Protein AF-A0A401FJ97-F1 (afdb_monomer_lite)

Foldseek 3Di:
DQCLLVVLLVCLCCCPVCVVPDDPVQVPDCVGPCCPPVNDPVQLVVLSVVLVVQLVVQCVVPVQCVPVHSSVVSSVSSSVSSNVVSVVVVD

Radius of gyration: 14.76 Å; chains: 1; bounding box: 34×20×42 Å

pLDDT: mean 91.15, std 7.48, range [44.09, 97.56]

InterPro domains:
  IPR001248 Purine-cytosine permease [PF02133] (2-82)

Sequence (91 aa):
MFLGPEIAIFLADYYLIANQNYVAEEFTKVDGKYWYRFGINWLAIVVWGISVISYSIFKNISVIANTVGATFVAMTLAAILYVGLAKLRKR

Structure (mmCIF, N/CA/C/O backbone):
data_AF-A0A401FJ97-F1
#
_entry.id   AF-A0A401FJ97-F1
#
loop_
_atom_site.group_PDB
_atom_site.id
_atom_site.type_symbol
_atom_site.label_atom_id
_atom_site.label_alt_id
_atom_site.label_comp_id
_atom_site.label_asym_id
_atom_site.label_entity_id
_atom_site.label_seq_id
_atom_site.pdbx_PDB_ins_code
_atom_site.Cartn_x
_atom_site.Cartn_y
_atom_site.Cartn_z
_atom_site.occupancy
_atom_site.B_iso_or_equiv
_atom_site.auth_seq_id
_atom_site.auth_comp_id
_atom_site.auth_asym_id
_atom_site.auth_atom_id
_atom_site.pdbx_PDB_model_num
ATOM 1 N N . MET A 1 1 ? 4.688 9.792 -11.377 1.00 75.94 1 MET A N 1
ATOM 2 C CA . MET A 1 1 ? 3.221 9.638 -11.296 1.00 75.94 1 MET A CA 1
ATOM 3 C C . MET A 1 1 ? 2.840 9.564 -9.825 1.00 75.94 1 MET A C 1
ATOM 5 O O . MET A 1 1 ? 3.541 8.872 -9.102 1.00 75.94 1 MET A O 1
ATOM 9 N N . PHE A 1 2 ? 1.801 10.283 -9.388 1.00 81.94 2 PHE A N 1
ATOM 10 C CA . PHE A 1 2 ? 1.405 10.369 -7.970 1.00 81.94 2 PHE A CA 1
ATOM 11 C C . PHE A 1 2 ? 0.295 9.367 -7.604 1.00 81.94 2 PHE A C 1
ATOM 13 O O . PHE A 1 2 ? 0.439 8.614 -6.646 1.00 81.94 2 PHE A O 1
ATOM 20 N N . LEU A 1 3 ? -0.768 9.317 -8.417 1.00 90.00 3 LEU A N 1
ATOM 21 C CA . LEU A 1 3 ? -2.018 8.612 -8.094 1.00 90.00 3 LEU A CA 1
ATOM 22 C C . LEU A 1 3 ? -1.953 7.083 -8.249 1.00 90.00 3 LEU A C 1
ATOM 24 O O . LEU A 1 3 ? -2.682 6.364 -7.579 1.00 90.00 3 LEU A O 1
ATOM 28 N N . GLY A 1 4 ? -1.096 6.545 -9.123 1.00 92.88 4 GLY A N 1
ATOM 29 C CA . GLY A 1 4 ? -1.071 5.093 -9.349 1.00 92.88 4 GLY A CA 1
ATOM 30 C C . GLY A 1 4 ? -0.679 4.284 -8.108 1.00 92.88 4 GLY A C 1
ATOM 31 O O . GLY A 1 4 ? -1.435 3.391 -7.729 1.00 92.88 4 GLY A O 1
ATOM 32 N N . PRO A 1 5 ? 0.457 4.579 -7.441 1.00 94.62 5 PRO A N 1
ATOM 33 C CA . PRO A 1 5 ? 0.812 3.919 -6.187 1.00 94.62 5 PRO A CA 1
ATOM 34 C C . PRO A 1 5 ? -0.259 4.051 -5.100 1.00 94.62 5 PRO A C 1
ATOM 36 O O . PRO A 1 5 ? -0.474 3.105 -4.352 1.00 94.62 5 PRO A O 1
ATOM 39 N N . GLU A 1 6 ? -0.951 5.189 -5.034 1.00 95.56 6 GLU A N 1
ATOM 40 C CA . GLU A 1 6 ? -2.054 5.413 -4.094 1.00 95.56 6 GLU A CA 1
ATOM 41 C C . GLU A 1 6 ? -3.224 4.451 -4.354 1.00 95.56 6 GLU A C 1
ATOM 43 O O . GLU A 1 6 ? -3.633 3.720 -3.452 1.00 95.56 6 GLU A O 1
ATOM 48 N N . ILE A 1 7 ? -3.691 4.354 -5.605 1.00 95.69 7 ILE A N 1
ATOM 49 C CA . ILE A 1 7 ? -4.751 3.409 -5.998 1.00 95.69 7 ILE A CA 1
ATOM 50 C C . ILE A 1 7 ? -4.323 1.964 -5.716 1.00 95.69 7 ILE A C 1
ATOM 52 O O . ILE A 1 7 ? -5.115 1.168 -5.212 1.00 95.69 7 ILE A O 1
ATOM 56 N N . ALA A 1 8 ? -3.067 1.614 -6.005 1.00 96.81 8 ALA A N 1
ATOM 57 C CA . ALA A 1 8 ? -2.542 0.279 -5.736 1.00 96.81 8 ALA A CA 1
ATOM 58 C C . ALA A 1 8 ? -2.569 -0.063 -4.237 1.00 96.81 8 ALA A C 1
ATOM 60 O O . ALA A 1 8 ? -2.939 -1.180 -3.876 1.00 96.81 8 ALA A O 1
ATOM 61 N N . ILE A 1 9 ? -2.235 0.897 -3.368 1.00 97.12 9 ILE A N 1
ATOM 62 C CA . ILE A 1 9 ? -2.320 0.735 -1.912 1.00 97.12 9 ILE A CA 1
ATOM 63 C C . ILE A 1 9 ? -3.776 0.565 -1.470 1.00 97.12 9 ILE A C 1
ATOM 65 O O . ILE A 1 9 ? -4.045 -0.341 -0.687 1.00 97.12 9 ILE A O 1
ATOM 69 N N . PHE A 1 10 ? -4.723 1.355 -1.987 1.00 95.94 10 PHE A N 1
ATOM 70 C CA . PHE A 1 10 ? -6.144 1.202 -1.644 1.00 95.94 10 PHE A CA 1
ATOM 71 C C . PHE A 1 10 ? -6.697 -0.165 -2.033 1.00 95.94 10 PHE A C 1
ATOM 73 O O . PHE A 1 10 ? -7.336 -0.827 -1.218 1.00 95.94 10 PHE A O 1
ATOM 80 N N . LEU A 1 11 ? -6.421 -0.616 -3.259 1.00 97.06 11 LEU A N 1
ATOM 81 C CA . LEU A 1 11 ? -6.862 -1.931 -3.719 1.00 97.06 11 LEU A CA 1
ATOM 82 C C . LEU A 1 11 ? -6.217 -3.048 -2.893 1.00 97.06 11 LEU A C 1
ATOM 84 O O . LEU A 1 11 ? -6.897 -3.991 -2.493 1.00 97.06 11 LEU A O 1
ATOM 88 N N . ALA A 1 12 ? -4.924 -2.933 -2.596 1.00 96.88 12 ALA A N 1
ATOM 89 C CA . ALA A 1 12 ? -4.218 -3.908 -1.780 1.00 96.88 12 ALA A CA 1
ATOM 90 C C . ALA A 1 12 ? -4.748 -3.958 -0.338 1.00 96.88 12 ALA A C 1
ATOM 92 O O . ALA A 1 12 ? -4.975 -5.046 0.192 1.00 96.88 12 ALA A O 1
ATOM 93 N N . ASP A 1 13 ? -4.984 -2.806 0.293 1.00 96.06 13 ASP A N 1
ATOM 94 C CA . ASP A 1 13 ? -5.565 -2.745 1.634 1.00 96.06 13 ASP A CA 1
ATOM 95 C C . ASP A 1 13 ? -6.961 -3.366 1.640 1.00 96.06 13 ASP A C 1
ATOM 97 O O . ASP A 1 13 ? -7.239 -4.260 2.443 1.00 96.06 13 ASP A O 1
ATOM 101 N N . TYR A 1 14 ? -7.797 -2.984 0.671 1.00 95.69 14 TYR A N 1
ATOM 102 C CA . TYR A 1 14 ? -9.178 -3.431 0.617 1.00 95.69 14 TYR A CA 1
ATOM 103 C C . TYR A 1 14 ? -9.299 -4.928 0.352 1.00 95.69 14 TYR A C 1
ATOM 105 O O . TYR A 1 14 ? -9.906 -5.649 1.145 1.00 95.69 14 TYR A O 1
ATOM 113 N N . TYR A 1 15 ? -8.692 -5.423 -0.724 1.00 96.50 15 TYR A N 1
ATOM 114 C CA . TYR A 1 15 ? -8.864 -6.814 -1.140 1.00 96.50 15 TYR A CA 1
ATOM 115 C C . TYR A 1 15 ? -7.972 -7.794 -0.370 1.00 96.50 15 TYR A C 1
ATOM 117 O O . TYR A 1 15 ? -8.393 -8.927 -0.166 1.00 96.50 15 TYR A O 1
ATOM 125 N N . LEU A 1 16 ? -6.768 -7.397 0.069 1.00 95.56 16 LEU A N 1
ATOM 126 C CA . LEU A 1 16 ? -5.768 -8.341 0.601 1.00 95.56 16 LEU A CA 1
ATOM 127 C C . LEU A 1 16 ? -5.512 -8.219 2.110 1.00 95.56 16 LEU A C 1
ATOM 129 O O . LEU A 1 16 ? -5.029 -9.180 2.714 1.00 95.56 16 LEU A O 1
ATOM 133 N N . ILE A 1 17 ? -5.776 -7.060 2.727 1.00 94.31 17 ILE A N 1
ATOM 134 C CA . ILE A 1 17 ? -5.522 -6.833 4.165 1.00 94.31 17 ILE A CA 1
ATOM 135 C C . ILE A 1 17 ? -6.813 -6.839 4.978 1.00 94.31 17 ILE A C 1
ATOM 137 O O . ILE A 1 17 ? -6.891 -7.499 6.024 1.00 94.31 17 ILE A O 1
ATOM 141 N N . ALA A 1 18 ? -7.809 -6.088 4.516 1.00 92.88 18 ALA A N 1
ATOM 142 C CA . ALA A 1 18 ? -9.134 -6.017 5.112 1.00 92.88 18 ALA A CA 1
ATOM 143 C C . ALA A 1 18 ? -10.056 -7.135 4.609 1.00 92.88 18 ALA A C 1
ATOM 145 O O . ALA A 1 18 ? -11.065 -7.411 5.255 1.00 92.88 18 ALA A O 1
ATOM 146 N N . ASN A 1 19 ? -9.711 -7.792 3.494 1.00 94.38 19 ASN A N 1
ATOM 147 C CA . ASN A 1 19 ? -10.559 -8.782 2.822 1.00 94.38 19 ASN A CA 1
ATOM 148 C C . ASN A 1 19 ? -11.989 -8.254 2.638 1.00 94.38 19 ASN A C 1
ATOM 150 O O . ASN A 1 19 ? -12.950 -8.932 2.983 1.00 94.38 19 ASN A O 1
ATOM 154 N N . GLN A 1 20 ? -12.115 -7.006 2.179 1.00 95.38 20 GLN A N 1
ATOM 155 C CA . GLN A 1 20 ? -13.377 -6.306 1.922 1.00 95.38 20 GLN A CA 1
ATOM 156 C C . GLN A 1 20 ? -14.238 -6.027 3.172 1.00 95.38 20 GLN A C 1
ATOM 158 O O . GLN A 1 20 ? -15.330 -5.478 3.056 1.00 95.38 20 GLN A O 1
ATOM 163 N N . ASN A 1 21 ? -13.743 -6.332 4.376 1.00 93.81 21 ASN A N 1
ATOM 164 C CA . ASN A 1 21 ? -14.484 -6.194 5.631 1.00 93.81 21 ASN A CA 1
ATOM 165 C C . ASN A 1 21 ? -14.135 -4.888 6.367 1.00 93.81 21 ASN A C 1
ATOM 167 O O . ASN A 1 21 ? -13.480 -4.906 7.419 1.00 93.81 21 ASN A O 1
ATOM 171 N N . TYR A 1 22 ? -14.563 -3.745 5.823 1.00 92.81 22 TYR A N 1
ATOM 172 C CA . TYR A 1 22 ? -14.501 -2.473 6.554 1.00 92.81 22 TYR A CA 1
ATOM 173 C C . TYR A 1 22 ? -15.745 -2.258 7.405 1.00 92.81 22 TYR A C 1
ATOM 175 O O . TYR A 1 22 ? -16.863 -2.514 6.969 1.00 92.81 22 TYR A O 1
ATOM 183 N N . VAL A 1 23 ? -15.543 -1.739 8.614 1.00 94.06 23 VAL A N 1
ATOM 184 C CA . VAL A 1 23 ? -16.632 -1.356 9.514 1.00 94.06 23 VAL A CA 1
ATOM 185 C C . VAL A 1 23 ? -16.893 0.134 9.329 1.00 94.06 23 VAL A C 1
ATOM 187 O O . VAL A 1 23 ? -16.094 0.954 9.774 1.00 94.06 23 VAL A O 1
ATOM 190 N N . ALA A 1 24 ? -17.993 0.488 8.661 1.00 92.38 24 ALA A N 1
ATOM 191 C CA . ALA A 1 24 ? -18.288 1.878 8.303 1.00 92.38 24 ALA A CA 1
ATOM 192 C C . ALA A 1 24 ? -18.340 2.818 9.523 1.00 92.38 24 ALA A C 1
ATOM 194 O O . ALA A 1 24 ? -17.860 3.947 9.465 1.00 92.38 24 ALA A O 1
ATOM 195 N N . GLU A 1 25 ? -18.855 2.319 10.647 1.00 93.69 25 GLU A N 1
ATOM 196 C CA . GLU A 1 25 ? -18.966 3.056 11.911 1.00 93.69 25 GLU A CA 1
ATOM 197 C C . GLU A 1 25 ? -17.612 3.452 12.517 1.00 93.69 25 GLU A C 1
ATOM 199 O O . GLU A 1 25 ? -17.545 4.376 13.321 1.00 93.69 25 GLU A O 1
ATOM 204 N N . GLU A 1 26 ? -16.522 2.768 12.156 1.00 93.25 26 GLU A N 1
ATOM 205 C CA . GLU A 1 26 ? -15.179 3.072 12.661 1.00 93.25 26 GLU A CA 1
ATOM 206 C C . GLU A 1 26 ? -14.508 4.225 11.903 1.00 93.25 26 GLU A C 1
ATOM 208 O O . GLU A 1 26 ? -13.525 4.776 12.394 1.00 93.25 26 GLU A O 1
ATOM 213 N N . PHE A 1 27 ? -15.011 4.623 10.727 1.00 90.06 27 PHE A N 1
ATOM 214 C CA . PHE A 1 27 ? -14.402 5.702 9.935 1.00 90.06 27 PHE A CA 1
ATOM 215 C C . PHE A 1 27 ? -14.571 7.090 10.556 1.00 90.06 27 PHE A C 1
ATOM 217 O O . PHE A 1 27 ? -13.796 7.992 10.246 1.00 90.06 27 PHE A O 1
ATOM 224 N N . THR A 1 28 ? -15.565 7.275 11.423 1.00 92.12 28 THR A N 1
ATOM 225 C CA . THR A 1 28 ? -15.852 8.561 12.077 1.00 92.12 28 THR A CA 1
ATOM 226 C C . THR A 1 28 ? -15.295 8.650 13.498 1.00 92.12 28 THR A C 1
ATOM 228 O O . THR A 1 28 ? -15.420 9.696 14.136 1.00 92.12 28 THR A O 1
ATOM 231 N N . LYS A 1 29 ? -14.673 7.580 14.012 1.00 92.62 29 LYS A N 1
ATOM 232 C CA . LYS A 1 29 ? -14.170 7.517 15.389 1.00 92.62 29 LYS A CA 1
ATOM 233 C C . LYS A 1 29 ? -12.721 7.992 15.482 1.00 92.62 29 LYS A C 1
ATOM 235 O O . LYS A 1 29 ? -11.824 7.420 14.863 1.00 92.62 29 LYS A O 1
ATOM 240 N N . VAL A 1 30 ? -12.491 8.994 16.328 1.00 90.69 30 VAL A N 1
ATOM 241 C CA . VAL A 1 30 ? -11.148 9.339 16.819 1.00 90.69 30 VAL A CA 1
ATOM 242 C C . VAL A 1 30 ? -10.660 8.201 17.717 1.00 90.69 30 VAL A C 1
ATOM 244 O O . VAL A 1 30 ? -11.441 7.669 18.503 1.00 90.69 30 VAL A O 1
ATOM 247 N N . ASP A 1 31 ? -9.404 7.786 17.546 1.00 88.50 31 ASP A N 1
ATOM 248 C CA . ASP A 1 31 ? -8.821 6.585 18.171 1.00 88.50 31 ASP A CA 1
ATOM 249 C C . ASP A 1 31 ? -9.563 5.267 17.857 1.00 88.50 31 ASP A C 1
ATOM 251 O O . ASP A 1 31 ? -9.381 4.254 18.532 1.00 88.50 31 ASP A O 1
ATOM 255 N N . GLY A 1 32 ? -10.371 5.251 16.789 1.00 89.44 32 GLY A N 1
ATOM 256 C CA . GLY A 1 32 ? -11.003 4.044 16.261 1.00 89.44 32 GLY A CA 1
ATOM 257 C C . GLY A 1 32 ? -10.032 3.120 15.520 1.00 89.44 32 GLY A C 1
ATOM 258 O O . GLY A 1 32 ? -8.854 3.424 15.302 1.00 89.44 32 GLY A O 1
ATOM 259 N N . LYS A 1 33 ? -10.549 1.987 15.040 1.00 88.81 33 LYS A N 1
ATOM 260 C CA . LYS A 1 33 ? -9.778 0.927 14.358 1.00 88.81 33 LYS A CA 1
ATOM 261 C C . LYS A 1 33 ? -8.930 1.419 13.177 1.00 88.81 33 LYS A C 1
ATOM 263 O O . LYS A 1 33 ? -7.884 0.837 12.888 1.00 88.81 33 LYS A O 1
ATOM 268 N N . TYR A 1 34 ? -9.383 2.466 12.488 1.00 91.00 34 TYR A N 1
ATOM 269 C CA . TYR A 1 34 ? -8.729 3.040 11.306 1.00 91.00 34 TYR A CA 1
ATOM 270 C C . TYR A 1 34 ? -8.068 4.398 11.574 1.00 91.00 34 TYR A C 1
ATOM 272 O O . TYR A 1 34 ? -7.641 5.058 10.631 1.00 91.00 34 TYR A O 1
ATOM 280 N N . TRP A 1 35 ? -7.960 4.821 12.838 1.00 89.25 35 TRP A N 1
ATOM 281 C CA . TRP A 1 35 ? -7.321 6.086 13.207 1.00 89.25 35 TRP A CA 1
ATOM 282 C C . TRP A 1 35 ? -5.791 6.030 13.100 1.00 89.25 35 TRP A C 1
ATOM 284 O O . TRP A 1 35 ? -5.138 7.045 12.874 1.00 89.25 35 TRP A O 1
ATOM 294 N N . TYR A 1 36 ? -5.193 4.837 13.204 1.00 89.00 36 TYR A N 1
ATOM 295 C CA . TYR A 1 36 ? -3.736 4.662 13.198 1.00 89.00 36 TYR A CA 1
ATOM 296 C C . TYR A 1 36 ? -3.057 5.573 14.241 1.00 89.00 36 TYR A C 1
ATOM 298 O O . TYR A 1 36 ? -3.503 5.645 15.382 1.00 89.00 36 TYR A O 1
ATOM 306 N N . ARG A 1 37 ? -1.955 6.249 13.887 1.00 87.19 37 ARG A N 1
ATOM 307 C CA . ARG A 1 37 ? -1.233 7.156 14.787 1.00 87.19 37 ARG A CA 1
ATOM 308 C C . ARG A 1 37 ? -1.529 8.597 14.382 1.00 87.19 37 ARG A C 1
ATOM 310 O O . ARG A 1 37 ? -1.039 9.042 13.344 1.00 87.19 37 ARG A O 1
ATOM 317 N N . PHE A 1 38 ? -2.296 9.305 15.214 1.00 89.56 38 PHE A N 1
ATOM 318 C CA . PHE A 1 38 ? -2.764 10.680 14.971 1.00 89.56 38 PHE A CA 1
ATOM 319 C C . PHE A 1 38 ? -3.630 10.839 13.706 1.00 89.56 38 PHE A C 1
ATOM 321 O O . PHE A 1 38 ? -3.516 11.841 13.007 1.00 89.56 38 PHE A O 1
ATOM 328 N N . GLY A 1 39 ? -4.453 9.844 13.362 1.00 90.06 39 GLY A N 1
ATOM 329 C CA . GLY A 1 39 ? -5.271 9.876 12.142 1.00 90.06 39 GLY A CA 1
ATOM 330 C C . GLY A 1 39 ? -4.523 9.463 10.868 1.00 90.06 39 GLY A C 1
ATOM 331 O O . GLY A 1 39 ? -5.107 9.487 9.787 1.00 90.06 39 GLY A O 1
ATOM 332 N N . ILE A 1 40 ? -3.234 9.098 10.955 1.00 92.50 40 ILE A N 1
ATOM 333 C CA . ILE A 1 40 ? -2.380 8.867 9.781 1.00 92.50 40 ILE A CA 1
ATOM 334 C C . ILE A 1 40 ? -1.839 7.437 9.751 1.00 92.50 40 ILE A C 1
ATOM 336 O O . ILE A 1 40 ? -1.133 6.977 10.658 1.00 92.50 40 ILE A O 1
ATOM 340 N N . ASN A 1 41 ? -2.084 6.745 8.634 1.00 93.56 41 ASN A N 1
ATOM 341 C CA . ASN A 1 41 ? -1.409 5.491 8.311 1.00 93.56 41 ASN A CA 1
ATOM 342 C C . ASN A 1 41 ? -0.002 5.768 7.758 1.00 93.56 41 ASN A C 1
ATOM 344 O O . ASN A 1 41 ? 0.226 5.737 6.549 1.00 93.56 41 ASN A O 1
ATOM 348 N N . TRP A 1 42 ? 0.963 6.018 8.645 1.00 94.00 42 TRP A N 1
ATOM 349 C CA . TRP A 1 42 ? 2.354 6.305 8.260 1.00 94.00 42 TRP A CA 1
ATOM 350 C C . TRP A 1 42 ? 2.986 5.228 7.377 1.00 94.00 42 TRP A C 1
ATOM 352 O O . TRP A 1 42 ? 3.784 5.545 6.501 1.00 94.00 42 TRP A O 1
ATOM 362 N N . LEU A 1 43 ? 2.594 3.964 7.561 1.00 93.94 43 LEU A N 1
ATOM 363 C CA . LEU A 1 43 ? 3.046 2.862 6.714 1.00 93.94 43 LEU A CA 1
ATOM 364 C C . LEU A 1 43 ? 2.613 3.080 5.259 1.00 93.94 43 LEU A C 1
ATOM 366 O O . LEU A 1 43 ? 3.441 2.959 4.360 1.00 93.94 43 LEU A O 1
ATOM 370 N N . ALA A 1 44 ? 1.352 3.459 5.026 1.00 95.06 44 ALA A N 1
ATOM 371 C CA . ALA A 1 44 ? 0.859 3.767 3.685 1.00 95.06 44 ALA A CA 1
ATOM 372 C C . ALA A 1 44 ? 1.608 4.958 3.070 1.00 95.06 44 ALA A C 1
ATOM 374 O O . ALA A 1 44 ? 2.032 4.872 1.922 1.00 95.06 44 ALA A O 1
ATOM 375 N N . ILE A 1 45 ? 1.839 6.027 3.843 1.00 95.75 45 ILE A N 1
ATOM 376 C CA . ILE A 1 45 ? 2.569 7.221 3.382 1.00 95.75 45 ILE A CA 1
ATOM 377 C C . ILE A 1 45 ? 4.007 6.883 2.973 1.00 95.75 45 ILE A C 1
ATOM 379 O O . ILE A 1 45 ? 4.461 7.301 1.909 1.00 95.75 45 ILE A O 1
ATOM 383 N N . VAL A 1 46 ? 4.721 6.098 3.783 1.00 96.00 46 VAL A N 1
ATOM 384 C CA . VAL A 1 46 ? 6.099 5.684 3.476 1.00 96.00 46 VAL A CA 1
ATOM 385 C C . VAL A 1 46 ? 6.138 4.804 2.228 1.00 96.00 46 VAL A C 1
ATOM 387 O O . VAL A 1 46 ? 6.946 5.051 1.334 1.00 96.00 46 VAL A O 1
ATOM 390 N N . VAL A 1 47 ? 5.247 3.812 2.120 1.00 96.81 47 VAL A N 1
ATOM 391 C CA . VAL A 1 47 ? 5.182 2.934 0.940 1.00 96.81 47 VAL A CA 1
ATOM 392 C C . VAL A 1 47 ? 4.839 3.722 -0.322 1.00 96.81 47 VAL A C 1
ATOM 394 O O . VAL A 1 47 ? 5.461 3.516 -1.367 1.00 96.81 47 VAL A O 1
ATOM 397 N N . TRP A 1 48 ? 3.889 4.649 -0.225 1.00 96.69 48 TRP A N 1
ATOM 398 C CA . TRP A 1 48 ? 3.531 5.552 -1.309 1.00 96.69 48 TRP A CA 1
ATOM 399 C C . TRP A 1 48 ? 4.741 6.389 -1.756 1.00 96.69 48 TRP A C 1
ATOM 401 O O . TRP A 1 48 ? 5.087 6.375 -2.939 1.00 96.69 48 TRP A O 1
ATOM 411 N N . GLY A 1 49 ? 5.447 7.027 -0.817 1.00 96.44 49 GLY A N 1
ATOM 412 C CA . GLY A 1 49 ? 6.631 7.840 -1.107 1.00 96.44 49 GLY A CA 1
ATOM 413 C C . GLY A 1 49 ? 7.746 7.042 -1.786 1.00 96.44 49 GLY A C 1
ATOM 414 O O . GLY A 1 49 ? 8.262 7.464 -2.823 1.00 96.44 49 GLY A O 1
ATOM 415 N N . ILE A 1 50 ? 8.060 5.849 -1.266 1.00 96.12 50 ILE A N 1
ATOM 416 C CA . ILE A 1 50 ? 9.030 4.925 -1.880 1.00 96.12 50 ILE A CA 1
ATOM 417 C C . ILE A 1 50 ? 8.624 4.614 -3.321 1.00 96.12 50 ILE A C 1
ATOM 419 O O . ILE A 1 50 ? 9.436 4.733 -4.233 1.00 96.12 50 ILE A O 1
ATOM 423 N N . SER A 1 51 ? 7.356 4.282 -3.548 1.00 94.81 51 SER A N 1
ATOM 424 C CA . SER A 1 51 ? 6.863 3.868 -4.865 1.00 94.81 51 SER A CA 1
ATOM 425 C C . SER A 1 51 ? 6.885 5.005 -5.891 1.00 94.81 51 SER A C 1
ATOM 427 O O . SER A 1 51 ? 7.217 4.790 -7.060 1.00 94.81 51 SER A O 1
ATOM 429 N N . VAL A 1 52 ? 6.587 6.236 -5.465 1.00 94.81 52 VAL A N 1
ATOM 430 C CA . VAL A 1 52 ? 6.695 7.436 -6.310 1.00 94.81 52 VAL A CA 1
ATOM 431 C C . VAL A 1 52 ? 8.150 7.720 -6.687 1.00 94.81 52 VAL A C 1
ATOM 433 O O . VAL A 1 52 ? 8.431 8.053 -7.842 1.00 94.81 52 VAL A O 1
ATOM 436 N N . ILE A 1 53 ? 9.089 7.549 -5.753 1.00 94.88 53 ILE A N 1
ATOM 437 C CA . ILE A 1 53 ? 10.524 7.685 -6.035 1.00 94.88 53 ILE A CA 1
ATOM 438 C C . ILE A 1 53 ? 10.979 6.583 -7.001 1.00 94.88 53 ILE A C 1
ATOM 440 O O . ILE A 1 53 ? 11.641 6.877 -7.998 1.00 94.88 53 ILE A O 1
ATOM 444 N N . SER A 1 54 ? 10.561 5.335 -6.779 1.00 91.75 54 SER A N 1
ATOM 445 C CA . SER A 1 54 ? 10.884 4.206 -7.656 1.00 91.75 54 SER A CA 1
ATOM 446 C C . SER A 1 54 ? 10.389 4.410 -9.087 1.00 91.75 54 SER A C 1
ATOM 448 O O . SER A 1 54 ? 11.113 4.086 -10.025 1.00 91.75 54 SER A O 1
ATOM 450 N N . TYR A 1 55 ? 9.221 5.027 -9.293 1.00 91.25 55 TYR A N 1
ATOM 451 C CA . TYR A 1 55 ? 8.758 5.404 -10.635 1.00 91.25 55 TYR A CA 1
ATOM 452 C C . TYR A 1 55 ? 9.773 6.291 -11.374 1.00 91.25 55 TYR A C 1
ATOM 454 O O . TYR A 1 55 ? 10.039 6.083 -12.560 1.00 91.25 55 TYR A O 1
ATOM 462 N N . SER A 1 56 ? 10.363 7.270 -10.679 1.00 88.88 56 SER A N 1
ATOM 463 C CA . SER A 1 56 ? 11.365 8.168 -11.266 1.00 88.88 56 SER A CA 1
ATOM 464 C C . SER A 1 56 ? 12.654 7.450 -11.658 1.00 88.88 56 SER A C 1
ATOM 466 O O . SER A 1 56 ? 13.346 7.933 -12.550 1.00 88.88 56 SER A O 1
ATOM 468 N N . ILE A 1 57 ? 12.949 6.306 -11.039 1.00 89.56 57 ILE A N 1
ATOM 469 C CA . ILE A 1 57 ? 14.069 5.433 -11.403 1.00 89.56 57 ILE A CA 1
ATOM 470 C C . ILE A 1 57 ? 13.676 4.565 -12.605 1.00 89.56 57 ILE A C 1
ATOM 472 O O . ILE A 1 57 ? 14.370 4.568 -13.621 1.00 89.56 57 ILE A O 1
ATOM 476 N N . PHE A 1 58 ? 12.531 3.879 -12.536 1.00 88.12 58 PHE A N 1
ATOM 477 C CA . PHE A 1 58 ? 12.095 2.934 -13.569 1.00 88.12 58 PHE A CA 1
ATOM 478 C C . PHE A 1 58 ? 11.813 3.583 -14.922 1.00 88.12 58 PHE A C 1
ATOM 480 O O . PHE A 1 58 ? 12.052 2.954 -15.949 1.00 88.12 58 PHE A O 1
ATOM 487 N N . LYS A 1 59 ? 11.368 4.845 -14.956 1.00 87.19 59 LYS A N 1
ATOM 488 C CA . LYS A 1 59 ? 11.164 5.566 -16.225 1.00 87.19 59 LYS A CA 1
ATOM 489 C C . LYS A 1 59 ? 12.452 5.744 -17.040 1.00 87.19 59 LYS A C 1
ATOM 491 O O . LYS A 1 59 ? 12.368 5.911 -18.248 1.00 87.19 59 LYS A O 1
ATOM 496 N N . ASN A 1 60 ? 13.623 5.716 -16.395 1.00 87.69 60 ASN A N 1
ATOM 497 C CA . ASN A 1 60 ? 14.913 5.849 -17.077 1.00 87.69 60 ASN A CA 1
ATOM 498 C C . ASN A 1 60 ? 15.426 4.501 -17.610 1.00 87.69 60 ASN A C 1
ATOM 500 O O . ASN A 1 60 ? 16.420 4.461 -18.331 1.00 87.69 60 ASN A O 1
ATOM 504 N N . ILE A 1 61 ? 14.764 3.393 -17.262 1.00 87.94 61 ILE A N 1
ATOM 505 C CA . ILE A 1 61 ? 15.112 2.055 -17.735 1.00 87.94 61 ILE A CA 1
ATOM 506 C C . ILE A 1 61 ? 14.321 1.792 -19.015 1.00 87.94 61 ILE A C 1
ATOM 508 O O . ILE A 1 61 ? 13.126 1.494 -18.980 1.00 87.94 61 ILE A O 1
ATOM 512 N N . SER A 1 62 ? 15.005 1.886 -20.154 1.00 80.88 62 SER A N 1
ATOM 513 C CA . SER A 1 62 ? 14.425 1.782 -21.500 1.00 80.88 62 SER A CA 1
ATOM 514 C C . SER A 1 62 ? 13.628 0.494 -21.728 1.00 80.88 62 SER A C 1
ATOM 516 O O . SER A 1 62 ? 12.562 0.534 -22.336 1.00 80.88 62 SER A O 1
ATOM 518 N 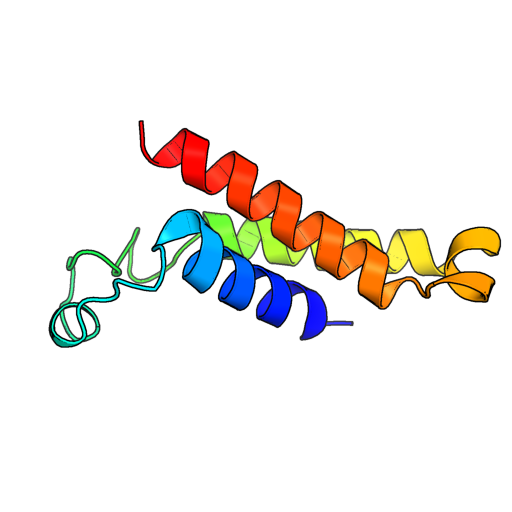N . VAL A 1 63 ? 14.078 -0.637 -21.177 1.00 82.94 63 VAL A N 1
ATOM 519 C CA . VAL A 1 63 ? 13.356 -1.919 -21.277 1.00 82.94 63 VAL A CA 1
ATOM 520 C C . VAL A 1 63 ? 11.992 -1.857 -20.584 1.00 82.94 63 VAL A C 1
ATOM 522 O O . VAL A 1 63 ? 11.006 -2.342 -21.128 1.00 82.94 63 VAL A O 1
ATOM 525 N N . ILE A 1 64 ? 11.908 -1.233 -19.407 1.00 82.00 64 ILE A N 1
ATOM 526 C CA . ILE A 1 64 ? 10.661 -1.134 -18.633 1.00 82.00 64 ILE A CA 1
ATOM 527 C C . ILE A 1 64 ? 9.726 -0.095 -19.255 1.00 82.00 64 ILE A C 1
ATOM 529 O O . ILE A 1 64 ? 8.521 -0.329 -19.363 1.00 82.00 64 ILE A O 1
ATOM 533 N N . ALA A 1 65 ? 10.277 1.043 -19.680 1.00 79.19 65 ALA A N 1
ATOM 534 C CA . ALA A 1 65 ? 9.509 2.122 -20.287 1.00 79.19 65 ALA A CA 1
ATOM 535 C C . ALA A 1 65 ? 8.844 1.699 -21.609 1.00 79.19 65 ALA A C 1
ATOM 537 O O . ALA A 1 65 ? 7.696 2.066 -21.840 1.00 79.19 65 ALA A O 1
ATOM 538 N N . ASN A 1 66 ? 9.529 0.893 -22.429 1.00 82.12 66 ASN A N 1
ATOM 539 C CA . ASN A 1 66 ? 9.062 0.513 -23.768 1.00 82.12 66 ASN A CA 1
ATOM 540 C C . ASN A 1 66 ? 8.195 -0.756 -23.814 1.00 82.12 66 ASN A C 1
ATOM 542 O O . ASN A 1 66 ? 7.736 -1.127 -24.889 1.00 82.12 66 ASN A O 1
ATOM 546 N N . THR A 1 67 ? 7.997 -1.447 -22.689 1.00 88.12 67 THR A N 1
ATOM 547 C CA . THR A 1 67 ? 7.234 -2.707 -22.648 1.00 88.12 67 THR A CA 1
ATOM 548 C C . THR A 1 67 ? 5.942 -2.549 -21.857 1.00 88.12 67 THR A C 1
ATOM 550 O O . THR A 1 67 ? 4.871 -2.387 -22.430 1.00 88.12 67 THR A O 1
ATOM 553 N N . VAL A 1 68 ? 6.042 -2.585 -20.530 1.00 84.56 68 VAL A N 1
ATOM 554 C CA . VAL A 1 68 ? 4.898 -2.569 -19.610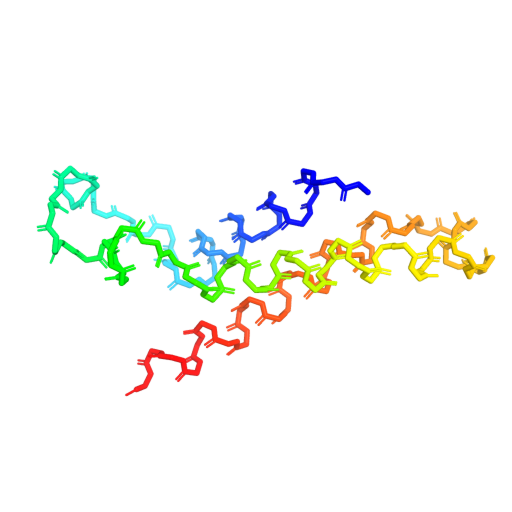 1.00 84.56 68 VAL A CA 1
ATOM 555 C C . VAL A 1 68 ? 4.573 -1.142 -19.165 1.00 84.56 68 VAL A C 1
ATOM 557 O O . VAL A 1 68 ? 3.430 -0.831 -18.855 1.00 84.56 68 VAL A O 1
ATOM 560 N N . GLY A 1 69 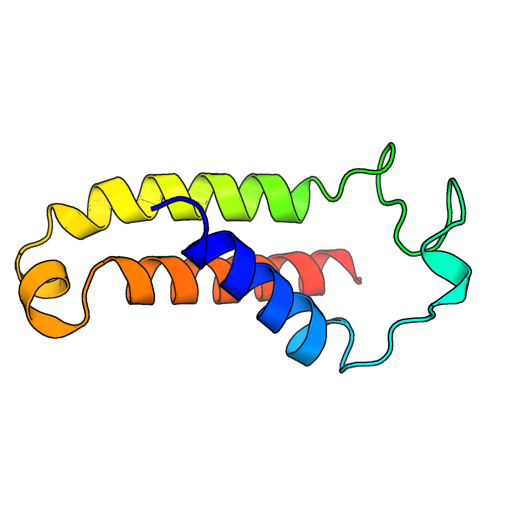? 5.571 -0.255 -19.150 1.00 87.88 69 GLY A N 1
ATOM 561 C CA . GLY A 1 69 ? 5.458 1.104 -18.639 1.00 87.88 69 GLY A CA 1
ATOM 562 C C . GLY A 1 69 ? 5.766 1.188 -17.141 1.00 87.88 69 GLY A C 1
ATOM 563 O O . GLY A 1 69 ? 5.276 0.408 -16.321 1.00 87.88 69 GLY A O 1
ATOM 564 N N . ALA A 1 70 ? 6.563 2.192 -16.761 1.00 88.75 70 ALA A N 1
ATOM 565 C CA . ALA A 1 70 ? 7.035 2.397 -15.384 1.00 88.75 70 ALA A CA 1
ATOM 566 C C . ALA A 1 70 ? 5.901 2.558 -14.352 1.00 88.75 70 ALA A C 1
ATOM 568 O O . ALA A 1 70 ? 6.093 2.293 -13.165 1.00 88.75 70 ALA A O 1
ATOM 569 N N . THR A 1 71 ? 4.715 2.970 -14.806 1.00 91.00 71 THR A N 1
ATOM 570 C CA . THR A 1 71 ? 3.496 3.095 -14.003 1.00 91.00 71 THR A CA 1
ATOM 571 C C . THR A 1 71 ? 3.093 1.775 -13.357 1.00 91.00 71 THR A C 1
ATOM 573 O O . THR A 1 71 ? 2.982 1.713 -12.134 1.00 91.00 71 THR A O 1
ATOM 576 N N . PHE A 1 72 ? 2.909 0.719 -14.152 1.00 91.19 72 PHE A N 1
ATOM 577 C CA . PHE A 1 72 ? 2.437 -0.566 -13.639 1.00 91.19 72 PHE A CA 1
ATOM 578 C C . PHE A 1 72 ? 3.468 -1.203 -12.713 1.00 91.19 72 PHE A C 1
ATOM 580 O O . PHE A 1 72 ? 3.108 -1.703 -11.654 1.00 91.19 72 PHE A O 1
ATOM 587 N N . VAL A 1 73 ? 4.757 -1.080 -13.039 1.00 93.00 73 VAL A N 1
ATOM 588 C CA . VAL A 1 73 ? 5.843 -1.573 -12.180 1.00 93.00 73 VAL A CA 1
ATOM 589 C C . VAL A 1 73 ? 5.848 -0.867 -10.822 1.00 93.00 73 VAL A C 1
ATOM 591 O O . VAL A 1 73 ? 5.935 -1.525 -9.786 1.00 93.00 73 VAL A O 1
ATOM 594 N N . ALA A 1 74 ? 5.696 0.461 -10.800 1.00 93.62 74 ALA A N 1
ATOM 595 C CA . ALA A 1 74 ? 5.615 1.216 -9.551 1.00 93.62 74 ALA A CA 1
ATOM 596 C C . ALA A 1 74 ? 4.358 0.866 -8.733 1.00 93.62 74 ALA A C 1
ATOM 598 O O . ALA A 1 74 ? 4.431 0.783 -7.509 1.00 93.62 74 ALA A O 1
ATOM 599 N N . MET A 1 75 ? 3.219 0.618 -9.389 1.00 95.50 75 MET A N 1
ATOM 600 C CA . MET A 1 75 ? 1.985 0.167 -8.731 1.00 95.50 75 MET A CA 1
ATOM 601 C C . MET A 1 75 ? 2.132 -1.231 -8.124 1.00 95.50 75 MET A C 1
ATOM 603 O O . MET A 1 75 ? 1.735 -1.451 -6.981 1.00 95.50 75 MET A O 1
ATOM 607 N N . THR A 1 76 ? 2.739 -2.168 -8.853 1.00 95.69 76 THR A N 1
ATOM 608 C CA . THR A 1 76 ? 3.020 -3.517 -8.351 1.00 95.69 76 THR A CA 1
ATOM 609 C C . THR A 1 76 ? 3.961 -3.468 -7.152 1.00 95.69 76 THR A C 1
ATOM 611 O O . THR A 1 76 ? 3.705 -4.130 -6.148 1.00 95.69 76 THR A O 1
ATOM 614 N N . LEU A 1 77 ? 5.006 -2.636 -7.212 1.00 95.75 77 LEU A N 1
ATOM 615 C CA . LEU A 1 77 ? 5.911 -2.421 -6.085 1.00 95.75 77 LEU A CA 1
ATOM 616 C C . LEU A 1 77 ? 5.165 -1.872 -4.859 1.00 95.75 77 LEU A C 1
ATOM 618 O O . LEU A 1 77 ? 5.335 -2.407 -3.764 1.00 95.75 77 LEU A O 1
ATOM 622 N N . ALA A 1 78 ? 4.308 -0.863 -5.046 1.00 97.25 78 ALA A N 1
ATOM 623 C CA . ALA A 1 78 ? 3.488 -0.289 -3.979 1.00 97.25 78 ALA A CA 1
ATOM 624 C C . ALA A 1 78 ? 2.606 -1.345 -3.303 1.00 97.25 78 ALA A C 1
ATOM 626 O O . ALA A 1 78 ? 2.603 -1.455 -2.077 1.00 97.25 78 ALA A O 1
ATOM 627 N N . ALA 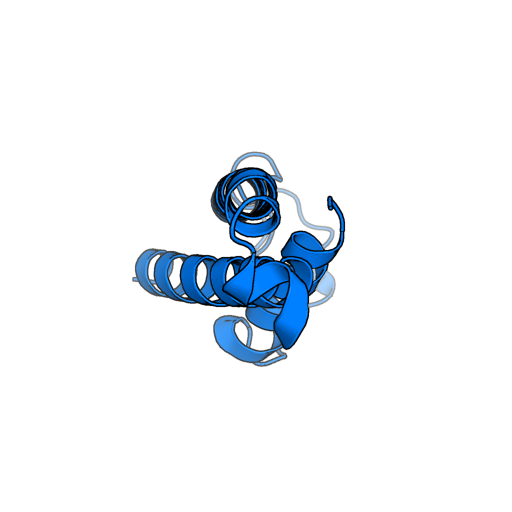A 1 79 ? 1.905 -2.162 -4.095 1.00 97.25 79 ALA A N 1
ATOM 628 C CA . ALA A 1 79 ? 1.046 -3.223 -3.583 1.00 97.25 79 ALA A CA 1
ATOM 629 C C . ALA A 1 79 ? 1.843 -4.280 -2.799 1.00 97.25 79 ALA A C 1
ATOM 631 O O . ALA A 1 79 ? 1.461 -4.630 -1.684 1.00 97.25 79 ALA A O 1
ATOM 632 N N . ILE A 1 80 ? 2.973 -4.756 -3.336 1.00 97.56 80 ILE A N 1
ATOM 633 C CA . ILE A 1 80 ? 3.814 -5.768 -2.675 1.00 97.56 80 ILE A CA 1
ATOM 634 C C . ILE A 1 80 ? 4.365 -5.237 -1.349 1.00 97.56 80 ILE A C 1
ATOM 636 O O . ILE A 1 80 ? 4.237 -5.904 -0.319 1.00 97.56 80 ILE A O 1
ATOM 640 N N . LEU A 1 81 ? 4.949 -4.034 -1.360 1.00 96.81 81 LEU A N 1
ATOM 641 C CA . LEU A 1 81 ? 5.516 -3.414 -0.162 1.00 96.81 81 LEU A CA 1
ATOM 642 C C . LEU A 1 81 ? 4.444 -3.176 0.898 1.00 96.81 81 LEU A C 1
ATOM 644 O O . LEU A 1 81 ? 4.645 -3.530 2.060 1.00 96.81 81 LEU A O 1
ATOM 648 N N . TYR A 1 82 ? 3.296 -2.623 0.501 1.00 97.31 82 TYR A N 1
ATOM 649 C CA . TYR A 1 82 ? 2.202 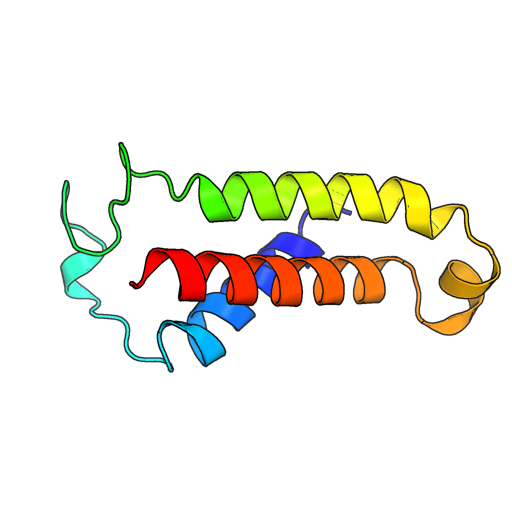-2.359 1.426 1.00 97.31 82 TYR A CA 1
ATOM 650 C C . TYR A 1 82 ? 1.694 -3.648 2.062 1.00 97.31 82 TYR A C 1
ATOM 652 O O . TYR A 1 82 ? 1.612 -3.731 3.283 1.00 97.31 82 TYR A O 1
ATOM 660 N N . VAL A 1 83 ? 1.410 -4.678 1.259 1.00 96.69 83 VAL A N 1
ATOM 661 C CA . VAL A 1 83 ? 0.878 -5.949 1.765 1.00 96.69 83 VAL A CA 1
ATOM 662 C C . VAL A 1 83 ? 1.873 -6.636 2.688 1.00 96.69 83 VAL A C 1
ATOM 664 O O . VAL A 1 83 ? 1.481 -7.115 3.754 1.00 96.69 83 VAL A O 1
ATOM 667 N N . GLY A 1 84 ? 3.151 -6.675 2.304 1.00 96.06 84 GLY A N 1
ATOM 668 C CA . GLY A 1 84 ? 4.210 -7.261 3.121 1.00 96.06 84 GLY A CA 1
ATOM 669 C C . GLY A 1 84 ? 4.306 -6.576 4.482 1.00 96.06 84 GLY A C 1
ATOM 670 O O . GLY A 1 84 ? 4.192 -7.232 5.517 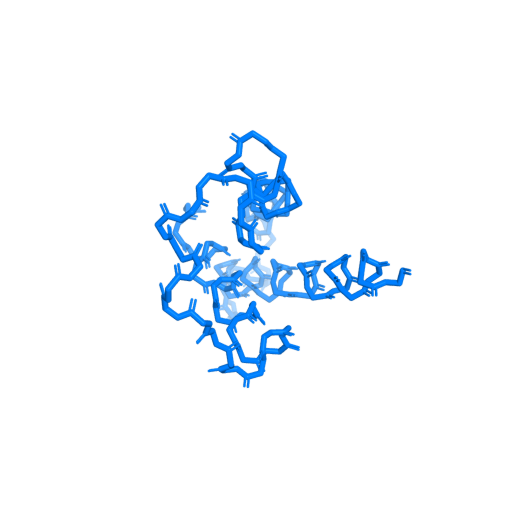1.00 96.06 84 GLY A O 1
ATOM 671 N N . LEU A 1 85 ? 4.427 -5.248 4.493 1.00 94.94 85 LEU A N 1
ATOM 672 C CA . LEU A 1 85 ? 4.568 -4.475 5.728 1.00 94.94 85 LEU A CA 1
ATOM 673 C C . LEU A 1 85 ? 3.286 -4.476 6.573 1.00 94.94 85 LEU A C 1
ATOM 675 O O . LEU A 1 85 ? 3.353 -4.618 7.794 1.00 94.94 85 LEU A O 1
ATOM 679 N N . ALA A 1 86 ? 2.110 -4.355 5.955 1.00 93.50 86 ALA A N 1
ATOM 680 C CA . ALA A 1 86 ? 0.833 -4.350 6.663 1.00 93.50 86 ALA A CA 1
ATOM 681 C C . ALA A 1 86 ? 0.545 -5.701 7.333 1.00 93.50 86 ALA A C 1
ATOM 683 O O . ALA A 1 86 ? 0.039 -5.722 8.455 1.00 93.50 86 ALA A O 1
ATOM 684 N N . LYS A 1 87 ? 0.908 -6.824 6.694 1.00 92.31 87 LYS A N 1
ATOM 685 C CA . LYS A 1 87 ? 0.813 -8.160 7.306 1.00 92.31 87 LYS A CA 1
ATOM 686 C C . LYS A 1 87 ? 1.793 -8.336 8.465 1.00 92.31 87 LYS A C 1
ATOM 688 O O . LYS A 1 87 ? 1.418 -8.941 9.463 1.00 92.31 87 LYS A O 1
ATOM 693 N N . LEU A 1 88 ? 3.007 -7.788 8.361 1.00 90.56 88 LEU A N 1
ATOM 694 C CA . LEU A 1 88 ? 3.994 -7.821 9.448 1.00 90.56 88 LEU A CA 1
ATOM 695 C C . LEU A 1 88 ? 3.553 -6.993 10.663 1.00 90.56 88 LEU A C 1
ATOM 697 O O . LEU A 1 88 ? 3.759 -7.429 11.786 1.00 90.56 88 LEU A O 1
ATOM 701 N N . ARG A 1 89 ? 2.899 -5.844 10.446 1.00 83.62 89 ARG A N 1
ATOM 702 C CA . ARG A 1 89 ? 2.352 -4.987 11.517 1.00 83.62 89 ARG A CA 1
ATOM 703 C C . ARG A 1 89 ? 1.152 -5.605 12.247 1.00 83.62 89 ARG A C 1
ATOM 705 O O . ARG A 1 89 ? 0.811 -5.163 13.333 1.00 83.62 89 ARG A O 1
ATOM 712 N N . LYS A 1 90 ? 0.458 -6.562 11.623 1.00 61.12 90 LYS A N 1
ATOM 713 C CA . LYS A 1 90 ? -0.751 -7.203 12.173 1.00 61.12 90 LYS A CA 1
ATOM 714 C C . LYS A 1 90 ? -0.431 -8.375 13.124 1.00 61.12 90 LYS A C 1
ATOM 716 O O . LYS A 1 90 ? -1.372 -9.012 13.589 1.00 61.12 90 LYS A O 1
ATOM 721 N N . ARG A 1 91 ? 0.855 -8.673 13.363 1.00 44.09 91 ARG A N 1
ATOM 722 C CA . ARG A 1 91 ? 1.342 -9.536 14.454 1.00 44.09 91 ARG A CA 1
ATOM 723 C C . ARG A 1 91 ? 1.654 -8.688 15.677 1.00 44.09 91 ARG A C 1
ATOM 725 O O . ARG A 1 91 ? 1.383 -9.191 16.783 1.00 44.09 91 ARG A O 1
#

Organism: NCBI:txid2810561

Secondary structure (DSSP, 8-state):
--HHHHHHHHHHIIIIISTT---GGGTT-TTSTT-TBTTB-HHHHHHHHHHHHHHHHHTT-HHHHTTT-HHHHHHHHHHHHHHHHHHHHT-